Protein AF-A0A7S2EVH1-F1 (afdb_monomer)

Nearest PDB structures (foldseek):
  8j07-assembly1_d  TM=9.615E-01  e=1.269E-07  Homo sapiens
  7rxq-assembly1_A  TM=9.317E-01  e=2.022E-06  Homo sapiens
  7jrj-assembly1_F  TM=9.339E-01  e=4.904E-06  Chlamydomonas reinhardtii
  7jtk-assembly1_B  TM=9.181E-01  e=3.049E-05  Chlamydomonas reinhardtii
  7rw4-assembly1_A  TM=6.924E-01  e=5.184E-06  Homo sapiens

Structure (mmCIF, N/CA/C/O backbone):
data_AF-A0A7S2EVH1-F1
#
_entry.id   AF-A0A7S2EVH1-F1
#
loop_
_atom_site.group_PDB
_atom_site.id
_atom_site.type_symbol
_atom_site.label_atom_id
_atom_site.label_alt_id
_atom_site.label_comp_id
_atom_site.label_asym_id
_atom_site.label_entity_id
_atom_site.label_seq_id
_atom_site.pdbx_PDB_ins_code
_atom_site.Cartn_x
_atom_site.Cartn_y
_atom_site.Cartn_z
_atom_site.occupancy
_atom_site.B_iso_or_equiv
_atom_site.auth_seq_id
_atom_site.auth_comp_id
_atom_site.auth_asym_id
_atom_site.auth_atom_id
_atom_site.pdbx_PDB_model_num
ATOM 1 N N . GLY A 1 1 ? -8.002 5.129 17.042 1.00 92.44 1 GLY A N 1
ATOM 2 C CA . GLY A 1 1 ? -8.805 4.001 17.554 1.00 92.44 1 GLY A CA 1
ATOM 3 C C . GLY A 1 1 ? -8.217 2.702 17.050 1.00 92.44 1 GLY A C 1
ATOM 4 O O . GLY A 1 1 ? -7.605 2.720 15.991 1.00 92.44 1 GLY A O 1
ATOM 5 N N . PHE A 1 2 ? -8.398 1.607 17.787 1.00 96.31 2 PHE A N 1
ATOM 6 C CA . PHE A 1 2 ? -7.882 0.281 17.436 1.00 96.31 2 PHE A CA 1
ATOM 7 C C . PHE A 1 2 ? -9.037 -0.716 17.280 1.00 96.31 2 PHE A C 1
ATOM 9 O O . PHE A 1 2 ? -9.976 -0.689 18.075 1.00 96.31 2 PHE A O 1
ATOM 16 N N . MET A 1 3 ? -8.965 -1.585 16.276 1.00 96.81 3 MET A N 1
ATOM 17 C CA . MET A 1 3 ? -9.897 -2.689 16.063 1.00 96.81 3 MET A CA 1
ATOM 18 C C . MET A 1 3 ? -9.126 -3.967 15.748 1.00 96.81 3 MET A C 1
ATOM 20 O O . MET A 1 3 ? -8.256 -3.965 14.882 1.00 96.81 3 MET A O 1
ATOM 24 N N . LEU A 1 4 ? -9.504 -5.052 16.421 1.00 96.62 4 LEU A N 1
ATOM 25 C CA . LEU A 1 4 ? -9.128 -6.420 16.082 1.00 96.62 4 LEU A CA 1
ATOM 26 C C . LEU A 1 4 ? -10.358 -7.109 15.490 1.00 96.62 4 LEU A C 1
ATOM 28 O O . LEU A 1 4 ? -11.401 -7.202 16.143 1.00 96.62 4 LEU A O 1
ATOM 32 N N . HIS A 1 5 ? -10.242 -7.578 14.255 1.00 93.50 5 HIS A N 1
ATOM 33 C CA . HIS A 1 5 ? -11.277 -8.371 13.605 1.00 93.50 5 HIS A CA 1
ATOM 34 C C . HIS A 1 5 ? -11.237 -9.812 14.089 1.00 93.50 5 HIS A C 1
ATOM 36 O O . HIS A 1 5 ? -10.196 -10.330 14.488 1.00 93.50 5 HIS A O 1
ATOM 42 N N . ARG A 1 6 ? -12.373 -10.510 13.982 1.00 95.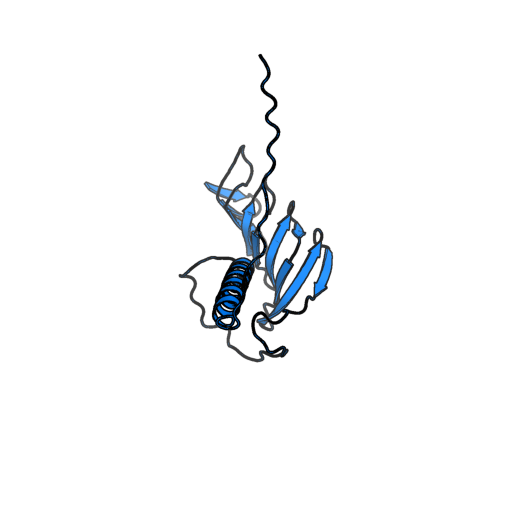56 6 ARG A N 1
ATOM 43 C CA . ARG A 1 6 ? -12.437 -11.951 14.285 1.00 95.56 6 ARG A CA 1
ATOM 44 C C . ARG A 1 6 ? -11.534 -12.789 13.373 1.00 95.56 6 ARG A C 1
ATOM 46 O O . ARG A 1 6 ? -11.138 -13.874 13.773 1.00 95.56 6 ARG A O 1
ATOM 53 N N . SER A 1 7 ? -11.232 -12.287 12.174 1.00 93.50 7 SER A N 1
ATOM 54 C CA . SER A 1 7 ? -10.295 -12.880 11.211 1.00 93.50 7 SER A CA 1
ATOM 55 C C . SER A 1 7 ? -8.834 -12.833 11.673 1.00 93.50 7 SER A C 1
ATOM 57 O O . SER A 1 7 ? -8.019 -13.563 11.124 1.00 93.50 7 SER A O 1
ATOM 59 N N . GLY A 1 8 ? -8.496 -12.001 12.667 1.00 94.12 8 GLY A N 1
ATOM 60 C CA . GLY A 1 8 ? -7.116 -11.734 13.089 1.00 94.12 8 GLY A CA 1
ATOM 61 C C . GLY A 1 8 ? -6.517 -10.459 12.485 1.00 94.12 8 GLY A C 1
ATOM 62 O O . GLY A 1 8 ? -5.431 -10.049 12.883 1.00 94.12 8 GLY A O 1
ATOM 63 N N . GLU A 1 9 ? -7.232 -9.794 11.576 1.00 97.31 9 GLU A N 1
ATOM 64 C CA . GLU A 1 9 ? -6.809 -8.519 10.990 1.00 97.31 9 GLU A CA 1
ATOM 65 C C . GLU A 1 9 ? -6.898 -7.395 12.018 1.00 97.31 9 GLU A C 1
ATOM 67 O O . GLU A 1 9 ? -7.790 -7.378 12.873 1.00 97.31 9 GLU A O 1
ATOM 72 N N . THR A 1 10 ? -6.013 -6.408 11.912 1.00 98.06 10 THR A N 1
ATOM 73 C CA . THR A 1 10 ? -6.030 -5.252 12.813 1.00 98.06 10 THR A CA 1
ATOM 74 C C . THR A 1 10 ? -6.079 -3.945 12.051 1.00 98.06 10 THR A C 1
ATOM 76 O O . THR A 1 10 ? -5.502 -3.808 10.976 1.00 98.06 10 THR A O 1
ATOM 79 N N . TYR A 1 11 ? -6.761 -2.964 12.633 1.00 98.06 11 TYR A N 1
ATOM 80 C CA . TYR A 1 11 ? -6.734 -1.585 12.175 1.00 98.06 11 TYR A CA 1
ATOM 81 C C . TYR A 1 11 ? -6.417 -0.652 13.334 1.00 98.06 11 TYR A C 1
ATOM 83 O O . TYR A 1 11 ? -7.060 -0.703 14.383 1.00 98.06 11 TYR A O 1
ATOM 91 N N . GLU A 1 12 ? -5.480 0.256 13.109 1.00 98.06 12 GLU A N 1
ATOM 92 C CA . GLU A 1 12 ? -5.144 1.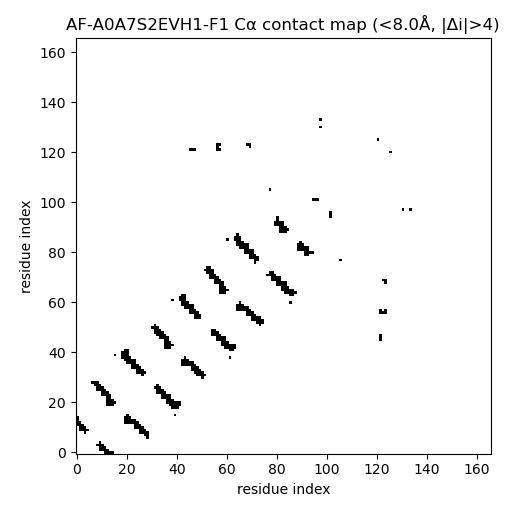354 13.998 1.00 98.06 12 GLU A CA 1
ATOM 93 C C . GLU A 1 12 ? -5.217 2.665 13.215 1.00 98.06 12 GLU A C 1
ATOM 95 O O . GLU A 1 12 ? -4.433 2.898 12.300 1.00 98.06 12 GLU A O 1
ATOM 100 N N . GLY A 1 13 ? -6.156 3.542 13.559 1.00 97.25 13 GLY A N 1
ATOM 101 C CA . GLY A 1 13 ? -6.313 4.804 12.841 1.00 97.25 13 GLY A CA 1
ATOM 102 C C . GLY A 1 13 ? -7.539 5.600 13.246 1.00 97.25 13 GLY A C 1
ATOM 103 O O . GLY A 1 13 ? -8.150 5.353 14.295 1.00 97.25 13 GLY A O 1
ATOM 104 N N . GLU A 1 14 ? -7.887 6.580 12.422 1.00 97.06 14 GLU A N 1
ATOM 105 C CA . GLU A 1 14 ? -9.052 7.433 12.639 1.00 97.06 14 GLU A CA 1
ATOM 106 C C . GLU A 1 14 ? -10.343 6.765 12.134 1.00 97.06 14 GLU A C 1
ATOM 108 O O . GLU A 1 14 ? -10.331 5.822 11.334 1.00 97.06 14 GLU A O 1
ATOM 113 N N . TRP A 1 15 ? -11.468 7.234 12.676 1.00 97.19 15 TRP A N 1
ATOM 114 C CA . TRP A 1 15 ? -12.795 6.669 12.456 1.00 97.19 15 TRP A CA 1
ATOM 115 C C . TRP A 1 15 ? -13.818 7.785 12.318 1.00 97.19 15 TRP A C 1
ATOM 117 O O . TRP A 1 15 ? -13.851 8.695 13.146 1.00 97.19 15 TRP A O 1
ATOM 127 N N . ILE A 1 16 ? -14.692 7.684 11.320 1.00 97.56 16 ILE A N 1
ATOM 128 C CA . ILE A 1 16 ? -15.827 8.591 11.132 1.00 97.56 16 ILE A CA 1
ATOM 129 C C . ILE A 1 16 ? -17.060 7.738 10.819 1.00 97.56 16 ILE A C 1
ATOM 131 O O . ILE A 1 16 ? -17.023 6.892 9.929 1.00 97.56 16 ILE A O 1
ATOM 135 N N . TYR A 1 17 ? -18.140 7.911 11.591 1.00 95.56 17 TYR A N 1
ATOM 136 C CA . TYR A 1 17 ? -19.394 7.144 11.464 1.00 95.56 17 TYR A CA 1
ATOM 137 C C . TYR A 1 17 ? -19.201 5.616 11.384 1.00 95.56 17 TYR A C 1
ATOM 139 O O . TYR A 1 17 ? -19.837 4.932 10.585 1.00 95.56 17 TYR A O 1
ATOM 147 N N . GLY A 1 18 ? -18.290 5.075 12.200 1.00 94.94 18 GLY A N 1
ATOM 148 C CA . GLY A 1 18 ? -18.005 3.635 12.244 1.00 94.94 18 GLY A CA 1
ATOM 149 C C . GLY A 1 18 ? -17.200 3.099 11.055 1.00 94.94 18 GLY A C 1
ATOM 150 O O . GLY A 1 18 ? -17.023 1.890 10.947 1.00 94.94 18 GLY A O 1
ATOM 151 N N . LYS A 1 19 ? -16.690 3.971 10.179 1.00 97.19 19 LYS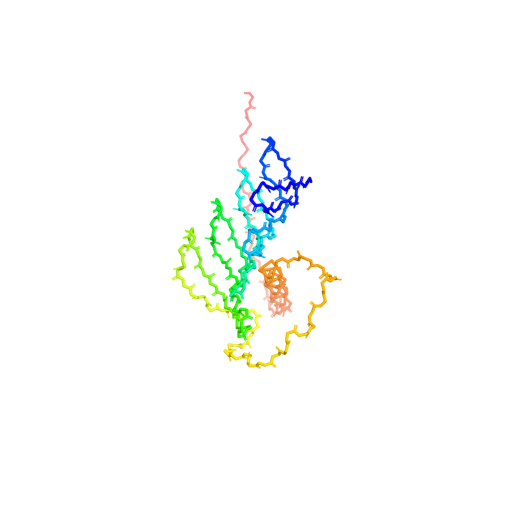 A N 1
ATOM 152 C CA . LYS A 1 19 ? -15.836 3.607 9.043 1.00 97.19 19 LYS A CA 1
ATOM 153 C C . LYS A 1 19 ? -14.413 4.118 9.240 1.00 97.19 19 LYS A C 1
ATOM 155 O O . LYS A 1 19 ? -14.215 5.169 9.853 1.00 97.19 19 LYS A O 1
ATOM 160 N N . TYR A 1 20 ? -13.439 3.400 8.678 1.00 97.69 20 TYR A N 1
ATOM 161 C CA . TYR A 1 20 ? -12.059 3.882 8.585 1.00 97.69 20 TYR A CA 1
ATOM 162 C C . TYR A 1 20 ? -12.013 5.190 7.807 1.00 97.69 20 TYR A C 1
ATOM 164 O O . TYR A 1 20 ? -12.638 5.323 6.752 1.00 97.69 20 TYR A O 1
ATOM 172 N N . SER A 1 21 ? -11.281 6.156 8.339 1.00 97.81 21 SER A N 1
ATOM 173 C CA . SER A 1 21 ? -11.127 7.475 7.742 1.00 97.81 21 SER A CA 1
ATOM 174 C C . SER A 1 21 ? -9.788 8.066 8.165 1.00 97.81 21 SER A C 1
ATOM 176 O O . SER A 1 21 ? -9.169 7.555 9.092 1.00 97.81 21 SER A O 1
ATOM 178 N N . GLY A 1 22 ? -9.347 9.143 7.515 1.00 96.69 22 GLY A N 1
ATOM 179 C CA . GLY A 1 22 ? -8.129 9.855 7.904 1.00 96.69 22 GLY A CA 1
ATOM 180 C C . GLY A 1 22 ? -6.880 9.003 7.693 1.00 96.69 22 GLY A C 1
ATOM 181 O O . GLY A 1 22 ? -6.787 8.287 6.701 1.00 96.69 22 GLY A O 1
ATOM 182 N N . TRP A 1 23 ? -5.899 9.090 8.584 1.00 97.56 23 TRP A N 1
ATOM 183 C CA . TRP A 1 23 ? -4.712 8.239 8.535 1.00 97.56 23 TRP A CA 1
ATOM 184 C C . TRP A 1 23 ? -4.894 6.974 9.372 1.00 97.56 23 TRP A C 1
ATOM 186 O O . TRP A 1 23 ? -5.409 7.006 10.492 1.00 97.56 23 TRP A O 1
ATOM 196 N N . GLY A 1 24 ? -4.424 5.850 8.836 1.00 97.19 24 GLY A N 1
ATOM 197 C CA . GLY A 1 24 ? -4.506 4.575 9.530 1.00 97.19 24 GLY A CA 1
ATOM 198 C C . GLY A 1 24 ? -3.583 3.509 8.962 1.00 97.19 24 GLY A C 1
ATOM 199 O O . GLY A 1 24 ? -3.183 3.546 7.794 1.00 97.19 24 GLY A O 1
ATOM 200 N N . LYS A 1 25 ? -3.279 2.537 9.815 1.00 98.19 25 LYS A N 1
ATOM 201 C CA . LYS A 1 25 ? -2.546 1.320 9.508 1.00 98.19 25 LYS A CA 1
ATOM 202 C C . LYS A 1 25 ? -3.486 0.125 9.615 1.00 98.19 25 LYS A C 1
ATOM 204 O O . LYS A 1 25 ? -4.168 -0.036 10.621 1.00 98.19 25 LYS A O 1
ATOM 209 N N . TYR A 1 26 ? -3.491 -0.720 8.596 1.00 98.31 26 TYR A N 1
ATOM 210 C CA . TYR A 1 26 ? -4.213 -1.985 8.566 1.00 98.31 26 TYR A CA 1
ATOM 211 C C . TYR A 1 26 ? -3.220 -3.126 8.373 1.00 98.31 26 TYR A C 1
ATOM 213 O O . TYR A 1 26 ? -2.332 -3.025 7.525 1.00 98.31 26 TYR A O 1
ATOM 221 N N . ILE A 1 27 ? -3.363 -4.187 9.159 1.00 98.00 27 ILE A N 1
ATOM 222 C CA . ILE A 1 27 ? -2.585 -5.422 9.054 1.00 98.00 27 ILE A CA 1
ATOM 223 C C . ILE A 1 27 ? -3.560 -6.527 8.663 1.00 98.00 27 ILE A C 1
ATOM 225 O O . ILE A 1 27 ? -4.520 -6.791 9.392 1.00 98.00 27 ILE A O 1
ATOM 229 N N . TYR A 1 28 ? -3.320 -7.122 7.502 1.00 97.50 28 TYR A N 1
ATOM 230 C CA . TYR A 1 28 ? -4.130 -8.195 6.939 1.00 97.50 28 TYR A CA 1
ATOM 231 C C . TYR A 1 28 ? -3.740 -9.552 7.547 1.00 97.50 28 TYR A C 1
ATOM 233 O O . TYR A 1 28 ? -2.719 -9.674 8.227 1.00 97.50 28 TYR A O 1
ATOM 241 N N . VAL A 1 29 ? -4.556 -10.584 7.301 1.00 97.25 29 VAL A N 1
ATOM 242 C CA . VAL A 1 29 ? -4.307 -11.951 7.804 1.00 97.25 29 VAL A CA 1
ATOM 243 C C . VAL A 1 29 ? -2.995 -12.526 7.271 1.00 97.25 29 VAL A C 1
ATOM 245 O O . VAL A 1 29 ? -2.311 -13.253 7.981 1.00 97.25 29 VAL A O 1
ATOM 248 N N . ASP A 1 30 ? -2.633 -12.189 6.033 1.00 96.06 30 ASP A N 1
ATOM 249 C CA . ASP A 1 30 ? -1.391 -12.611 5.376 1.00 96.06 30 ASP A CA 1
ATOM 250 C C . ASP A 1 30 ? -0.161 -11.803 5.828 1.00 96.06 30 ASP A C 1
ATOM 252 O O . ASP A 1 30 ? 0.874 -11.829 5.167 1.00 96.06 30 ASP A O 1
ATOM 256 N N . GLU A 1 31 ? -0.288 -11.051 6.926 1.00 95.81 31 GLU A N 1
ATOM 257 C CA . GLU A 1 31 ? 0.716 -10.134 7.474 1.00 95.81 31 GLU A CA 1
ATOM 258 C C . GLU A 1 31 ? 1.104 -8.981 6.538 1.00 95.81 31 GLU A C 1
ATOM 260 O O . GLU A 1 31 ? 1.945 -8.147 6.896 1.00 95.81 31 GLU A O 1
ATOM 265 N N . SER A 1 32 ? 0.459 -8.855 5.372 1.00 97.38 32 SER A N 1
ATOM 266 C CA . SER A 1 32 ? 0.601 -7.655 4.565 1.00 97.38 32 SER A CA 1
ATOM 267 C C . SER A 1 32 ? 0.060 -6.452 5.337 1.00 97.38 32 SER A C 1
ATOM 269 O O . SER A 1 32 ? -0.772 -6.552 6.247 1.00 97.38 32 SER A O 1
ATOM 271 N N . THR A 1 33 ? 0.578 -5.274 5.013 1.00 98.25 33 THR A N 1
ATOM 272 C CA . THR A 1 33 ? 0.248 -4.046 5.729 1.00 98.25 33 THR A CA 1
ATOM 273 C C . THR A 1 33 ? -0.061 -2.924 4.767 1.00 98.25 33 THR A C 1
ATOM 275 O O . THR A 1 33 ? 0.629 -2.730 3.769 1.00 98.25 33 THR A O 1
ATOM 278 N N . TYR A 1 34 ? -1.081 -2.142 5.098 1.00 98.25 34 TYR A N 1
ATOM 279 C CA . TYR A 1 34 ? -1.333 -0.857 4.470 1.00 98.25 34 TYR A CA 1
ATOM 280 C C . TYR A 1 34 ? -1.201 0.251 5.508 1.00 98.25 34 TYR A C 1
ATOM 282 O O . TYR A 1 34 ? -1.887 0.215 6.524 1.00 98.25 34 TYR A O 1
ATOM 290 N N . GLU A 1 35 ? -0.369 1.252 5.246 1.00 98.12 35 GLU A N 1
ATOM 291 C CA . GLU A 1 35 ? -0.271 2.475 6.045 1.00 98.12 35 GLU A CA 1
ATOM 292 C C . GLU A 1 35 ? -0.509 3.671 5.127 1.00 98.12 35 GLU A C 1
ATOM 294 O O . GLU A 1 35 ? 0.247 3.917 4.186 1.00 98.12 35 GLU A O 1
ATOM 299 N N . GLY A 1 36 ? -1.588 4.410 5.361 1.00 97.25 36 GLY A N 1
ATOM 300 C CA . GLY A 1 36 ? -1.968 5.481 4.454 1.00 97.25 36 GLY A CA 1
ATOM 301 C C . GLY A 1 36 ? -3.267 6.163 4.827 1.00 97.25 36 GLY A C 1
ATOM 302 O O . GLY A 1 36 ? -3.789 6.005 5.933 1.00 97.25 36 GLY A O 1
ATOM 303 N N . LYS A 1 37 ? -3.776 6.941 3.877 1.00 97.56 37 LYS A N 1
ATOM 304 C CA . LYS A 1 37 ? -5.073 7.587 4.006 1.00 97.56 37 LYS A CA 1
ATOM 305 C C . LYS A 1 37 ? -6.220 6.603 3.749 1.00 97.56 37 LYS A C 1
ATOM 307 O O . LYS A 1 37 ? -6.108 5.656 2.964 1.00 97.56 37 LYS A O 1
ATOM 312 N N . TRP A 1 38 ? -7.323 6.859 4.434 1.00 98.12 38 TRP A N 1
ATOM 313 C CA . TRP A 1 38 ? -8.576 6.129 4.386 1.00 98.12 38 TRP A CA 1
ATOM 314 C C . TRP A 1 38 ? -9.729 7.109 4.199 1.00 98.12 38 TRP A C 1
ATOM 316 O O . TRP A 1 38 ? -9.737 8.198 4.776 1.00 98.12 38 TRP A O 1
ATOM 326 N N . GLU A 1 39 ? -10.723 6.700 3.425 1.00 98.19 39 GLU A N 1
ATOM 327 C CA . GLU A 1 39 ? -11.974 7.426 3.248 1.00 98.19 39 GLU A CA 1
ATOM 328 C C . GLU A 1 39 ? -13.118 6.421 3.110 1.00 98.19 39 GLU A C 1
ATOM 330 O O . GLU A 1 39 ? -13.034 5.466 2.341 1.00 98.19 39 GLU A O 1
ATOM 335 N N . ASN A 1 40 ? -14.189 6.607 3.885 1.00 97.00 40 ASN A N 1
ATOM 336 C CA . ASN A 1 40 ? -15.379 5.750 3.848 1.00 97.00 40 ASN A CA 1
ATOM 337 C C . ASN A 1 40 ? -15.097 4.238 3.989 1.00 97.00 40 ASN A C 1
ATOM 339 O O . ASN A 1 40 ? -15.856 3.417 3.473 1.00 97.00 40 ASN A O 1
ATOM 343 N N . GLY A 1 41 ? -14.054 3.858 4.732 1.00 97.19 41 GLY A N 1
ATOM 344 C CA . GLY A 1 41 ? -13.660 2.459 4.925 1.00 97.19 41 GLY A CA 1
ATOM 345 C C . GLY A 1 41 ? -12.701 1.911 3.866 1.00 97.19 41 GLY A C 1
ATOM 346 O O . GLY A 1 41 ? -12.295 0.758 3.972 1.00 97.19 41 GLY A O 1
ATOM 347 N N . LEU A 1 42 ? -12.320 2.711 2.869 1.00 98.00 42 LEU A N 1
ATOM 348 C CA . LEU A 1 42 ? -11.471 2.301 1.753 1.00 98.00 42 LEU A CA 1
ATOM 349 C C . LEU A 1 42 ? -10.131 3.041 1.773 1.00 98.00 42 LEU A C 1
ATOM 351 O O . LEU A 1 42 ? -10.042 4.180 2.227 1.00 98.00 42 LEU A O 1
ATOM 355 N N . LYS A 1 43 ? -9.086 2.395 1.246 1.00 98.12 43 LYS A N 1
ATOM 356 C CA . LYS A 1 43 ? -7.778 3.024 1.009 1.00 98.12 43 LYS A CA 1
ATOM 357 C C . LYS A 1 43 ? -7.955 4.170 0.012 1.00 98.12 43 LYS A C 1
ATOM 359 O O . LYS A 1 43 ? -8.526 3.959 -1.057 1.00 98.12 43 LYS A O 1
ATOM 364 N N . HIS A 1 44 ? -7.472 5.358 0.347 1.00 98.00 44 HIS A N 1
ATOM 365 C CA . HIS A 1 44 ? -7.638 6.549 -0.483 1.00 98.00 44 HIS A CA 1
ATOM 366 C C . HIS A 1 44 ? -6.414 7.459 -0.368 1.00 98.00 44 HIS A C 1
ATOM 368 O O . HIS A 1 44 ? -5.700 7.400 0.624 1.00 98.00 44 HIS A O 1
ATOM 374 N N . GLY A 1 45 ? -6.162 8.329 -1.345 1.00 95.88 45 GLY A N 1
ATOM 375 C CA . GLY A 1 45 ? -5.058 9.287 -1.309 1.00 95.88 45 GLY A CA 1
ATOM 376 C C . GLY A 1 45 ? -3.690 8.604 -1.312 1.00 95.88 45 GLY A C 1
ATOM 377 O O . GLY A 1 45 ? -3.482 7.628 -2.017 1.00 95.88 45 GLY A O 1
ATOM 378 N N . VAL A 1 46 ? -2.728 9.122 -0.549 1.00 95.25 46 VAL A N 1
ATOM 379 C CA . VAL A 1 46 ? -1.377 8.540 -0.484 1.00 95.25 46 VAL A CA 1
ATOM 380 C C . VAL A 1 46 ? -1.299 7.418 0.550 1.00 95.25 46 VAL A C 1
ATOM 382 O O . VAL A 1 46 ? -1.807 7.557 1.667 1.00 95.25 46 VAL A O 1
ATOM 385 N N . GLY A 1 47 ? -0.615 6.330 0.200 1.00 96.06 47 GLY A N 1
ATOM 386 C CA . GLY A 1 47 ? -0.428 5.197 1.100 1.00 96.06 47 GLY A CA 1
ATOM 387 C C . GLY A 1 47 ? 0.613 4.198 0.613 1.00 96.06 47 GLY A C 1
ATOM 388 O O . GLY A 1 47 ? 0.921 4.121 -0.579 1.00 96.06 47 GLY A O 1
ATOM 389 N N . ILE A 1 48 ? 1.132 3.422 1.561 1.00 97.62 48 ILE A N 1
ATOM 390 C CA . ILE A 1 48 ? 2.123 2.373 1.348 1.00 97.62 48 ILE A CA 1
ATOM 391 C C . ILE A 1 48 ? 1.457 1.027 1.628 1.00 97.62 48 ILE A C 1
ATOM 393 O O . ILE A 1 48 ? 0.966 0.800 2.730 1.00 97.62 48 ILE A O 1
ATOM 397 N N . MET A 1 49 ? 1.463 0.132 0.645 1.00 97.75 49 MET A N 1
ATOM 398 C CA . MET A 1 49 ? 1.139 -1.283 0.817 1.00 97.75 49 MET A CA 1
ATOM 399 C C . MET A 1 49 ? 2.435 -2.084 0.829 1.00 97.75 49 MET A C 1
ATOM 401 O O . MET A 1 49 ? 3.223 -1.964 -0.105 1.00 97.75 49 MET A O 1
ATOM 405 N N . THR A 1 50 ? 2.642 -2.915 1.843 1.00 97.44 50 THR A N 1
ATOM 406 C CA . THR A 1 50 ? 3.786 -3.826 1.944 1.00 97.44 50 THR A CA 1
ATOM 407 C C . THR A 1 50 ?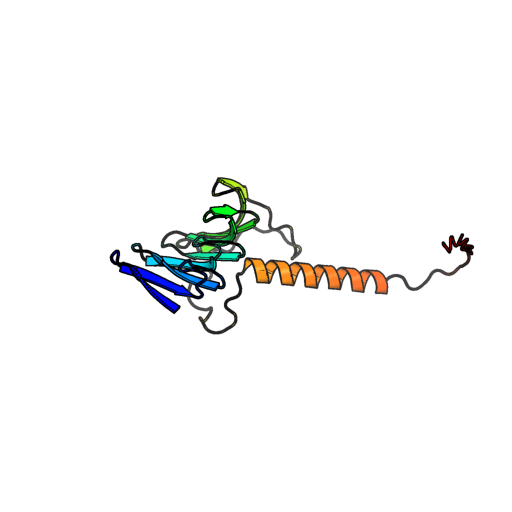 3.273 -5.252 2.069 1.00 97.44 50 THR A C 1
ATOM 409 O O . THR A 1 50 ? 2.498 -5.550 2.971 1.00 97.44 50 THR A O 1
ATOM 412 N N . SER A 1 51 ? 3.717 -6.118 1.167 1.00 96.06 51 SER A N 1
ATOM 413 C CA . SER A 1 51 ? 3.501 -7.566 1.176 1.00 96.06 51 SER A CA 1
ATOM 414 C C . SER A 1 51 ? 4.864 -8.275 1.257 1.00 96.06 51 SER A C 1
ATOM 416 O O . SER A 1 51 ? 5.908 -7.618 1.269 1.00 96.06 51 SER A O 1
ATOM 418 N N . SER A 1 52 ? 4.871 -9.607 1.297 1.00 95.06 52 SER A N 1
ATOM 419 C CA . SER A 1 52 ? 6.082 -10.430 1.211 1.00 95.06 52 SER A CA 1
ATOM 420 C C . SER A 1 52 ? 6.852 -10.231 -0.096 1.00 95.06 52 SER A C 1
ATOM 422 O O . SER A 1 52 ? 8.077 -10.340 -0.111 1.00 95.06 52 SER A O 1
ATOM 424 N N . ASP A 1 53 ? 6.141 -9.929 -1.185 1.00 94.06 53 ASP A N 1
ATOM 425 C CA . ASP A 1 53 ? 6.702 -9.992 -2.541 1.00 94.06 53 ASP A CA 1
ATOM 426 C C . ASP A 1 53 ? 7.048 -8.602 -3.083 1.00 94.06 53 ASP A C 1
ATOM 428 O O . ASP A 1 53 ? 8.013 -8.412 -3.833 1.00 94.06 53 ASP A O 1
ATOM 432 N N . TYR A 1 54 ? 6.259 -7.599 -2.696 1.00 94.38 54 TYR A N 1
ATOM 433 C CA . TYR A 1 54 ? 6.416 -6.234 -3.171 1.00 94.38 54 TYR A CA 1
ATOM 434 C C . TYR A 1 54 ? 5.963 -5.194 -2.145 1.00 94.38 54 TYR A C 1
ATOM 436 O O . TYR A 1 54 ? 5.169 -5.455 -1.241 1.00 94.38 54 TYR A O 1
ATOM 444 N N . GLN A 1 55 ? 6.438 -3.971 -2.353 1.00 96.50 55 GLN A N 1
ATOM 445 C CA . GLN A 1 55 ? 5.924 -2.769 -1.721 1.00 96.50 55 GLN A CA 1
ATOM 446 C C . GLN A 1 55 ? 5.456 -1.787 -2.797 1.00 96.50 55 GLN A C 1
ATOM 448 O O . GLN A 1 55 ? 6.131 -1.581 -3.807 1.00 96.50 55 GLN A O 1
ATOM 453 N N . TYR A 1 56 ? 4.294 -1.179 -2.580 1.00 95.75 56 TYR A N 1
ATOM 454 C CA . TYR A 1 56 ? 3.746 -0.116 -3.412 1.00 95.75 56 TYR A CA 1
ATOM 455 C C . TYR A 1 56 ? 3.570 1.153 -2.583 1.00 95.75 56 TYR A C 1
ATOM 457 O O . TYR A 1 56 ? 2.830 1.147 -1.604 1.00 95.75 56 TYR A O 1
ATOM 465 N N . ASP A 1 57 ? 4.214 2.236 -3.003 1.00 95.94 57 ASP A N 1
ATOM 466 C CA . ASP A 1 57 ? 4.119 3.572 -2.413 1.00 95.94 57 ASP A CA 1
ATOM 467 C C . ASP A 1 57 ? 3.540 4.525 -3.461 1.00 95.94 57 ASP A C 1
ATOM 469 O O . ASP A 1 57 ? 4.209 4.873 -4.436 1.00 95.94 57 ASP A O 1
ATOM 473 N N . GLY A 1 58 ? 2.272 4.902 -3.319 1.00 95.31 58 GLY A N 1
ATOM 474 C CA . GLY A 1 58 ? 1.593 5.649 -4.372 1.00 95.31 58 GLY A CA 1
ATOM 475 C C . GLY A 1 58 ? 0.210 6.145 -3.995 1.00 95.31 58 GLY A C 1
ATOM 476 O O . GLY A 1 58 ? -0.160 6.183 -2.817 1.00 95.31 58 GLY A O 1
ATOM 477 N N . HIS A 1 59 ? -0.543 6.553 -5.018 1.00 96.38 59 HIS A N 1
ATOM 478 C CA . HIS A 1 59 ? -1.926 6.984 -4.842 1.00 96.38 59 HIS A CA 1
ATOM 479 C C . HIS A 1 59 ? -2.892 5.799 -4.856 1.00 96.38 59 HIS A C 1
ATOM 481 O O . HIS A 1 59 ? -2.653 4.757 -5.477 1.00 96.38 59 HIS A O 1
ATOM 487 N N . TRP A 1 60 ? -3.985 5.994 -4.134 1.00 97.56 60 TRP A N 1
ATOM 488 C CA . TRP A 1 60 ? -5.085 5.073 -3.940 1.00 97.56 60 TRP A CA 1
ATOM 489 C C . TRP A 1 60 ? -6.395 5.817 -4.167 1.00 97.56 60 TRP A C 1
ATOM 491 O O . TRP A 1 60 ? -6.554 6.960 -3.736 1.00 97.56 60 TRP A O 1
ATOM 501 N N . HIS A 1 61 ? -7.339 5.164 -4.825 1.00 98.12 61 HIS A N 1
ATOM 502 C CA . HIS A 1 61 ? -8.684 5.675 -5.036 1.00 98.12 61 HIS A CA 1
ATOM 503 C C . HIS A 1 61 ? -9.666 4.519 -4.859 1.00 98.12 61 HIS A C 1
ATOM 505 O O . HIS A 1 61 ? -9.490 3.460 -5.460 1.00 98.12 61 HIS A O 1
ATOM 511 N N . ASP A 1 62 ? -10.639 4.689 -3.965 1.00 97.38 62 ASP A N 1
ATOM 512 C CA . ASP A 1 62 ? -11.672 3.696 -3.646 1.00 97.38 62 ASP A CA 1
ATOM 513 C C . ASP A 1 62 ? -11.140 2.268 -3.436 1.00 97.38 62 ASP A C 1
ATOM 515 O O . ASP A 1 62 ? -11.678 1.277 -3.929 1.00 97.38 62 ASP A O 1
ATOM 519 N N . GLY A 1 63 ? -10.049 2.157 -2.676 1.00 97.31 63 GLY A N 1
ATOM 520 C CA . GLY A 1 63 ? -9.436 0.879 -2.320 1.00 97.31 63 GLY A CA 1
ATOM 521 C C . GLY A 1 63 ? -8.421 0.347 -3.331 1.00 97.31 63 GLY A C 1
ATOM 522 O O . GLY A 1 63 ? -7.735 -0.628 -3.015 1.00 97.31 63 GLY A O 1
ATOM 523 N N . LYS A 1 64 ? -8.281 0.990 -4.493 1.00 98.06 64 LYS A N 1
ATOM 524 C CA . LYS A 1 64 ? -7.469 0.524 -5.623 1.00 98.06 64 LYS A CA 1
ATOM 525 C C . LYS A 1 64 ? -6.252 1.407 -5.847 1.00 98.06 64 LYS A C 1
ATOM 527 O O . LYS A 1 64 ? -6.299 2.606 -5.576 1.00 98.06 64 LYS A O 1
ATOM 532 N N . ARG A 1 65 ? -5.164 0.843 -6.373 1.00 97.56 65 ARG A N 1
ATOM 533 C CA . ARG A 1 65 ? -3.994 1.631 -6.795 1.00 97.56 65 ARG A CA 1
ATOM 534 C C . ARG A 1 65 ? -4.383 2.544 -7.949 1.00 97.56 65 ARG A C 1
ATOM 536 O O . ARG A 1 65 ? -4.988 2.094 -8.919 1.00 97.56 65 ARG A O 1
ATOM 543 N N . HIS A 1 66 ? -4.005 3.809 -7.860 1.00 96.75 66 HIS A N 1
ATOM 544 C CA . HIS A 1 66 ? -4.345 4.822 -8.849 1.00 96.75 66 HIS A CA 1
ATOM 545 C C . HIS A 1 66 ? -3.163 5.776 -9.050 1.00 96.75 66 HIS A C 1
ATOM 547 O O . HIS A 1 66 ? -2.332 5.931 -8.162 1.00 96.75 66 HIS A O 1
ATOM 553 N N . GLY A 1 67 ? -3.081 6.427 -10.209 1.00 94.19 67 GLY A N 1
ATOM 554 C CA . GLY A 1 67 ? -2.069 7.436 -10.503 1.00 94.19 67 GLY A CA 1
ATOM 555 C C . GLY A 1 67 ? -0.637 6.897 -10.485 1.00 94.19 67 GLY A C 1
ATOM 556 O O . GLY A 1 67 ? -0.368 5.743 -10.816 1.00 94.19 67 GLY A O 1
ATOM 557 N N . GLU A 1 68 ? 0.311 7.769 -10.159 1.00 92.06 68 GLU A N 1
ATOM 558 C CA . GLU A 1 68 ? 1.723 7.401 -10.056 1.00 92.06 68 GLU A CA 1
ATOM 559 C C . GLU A 1 68 ? 1.997 6.657 -8.745 1.00 92.06 68 GLU A C 1
ATOM 561 O O . GLU A 1 68 ? 1.489 7.033 -7.684 1.00 92.06 68 GLU A O 1
ATOM 566 N N . GLY A 1 69 ? 2.854 5.641 -8.814 1.00 93.38 69 GLY A N 1
ATOM 567 C CA . GLY A 1 69 ? 3.289 4.876 -7.653 1.00 93.38 69 GLY A CA 1
ATOM 568 C C . GLY A 1 69 ? 4.641 4.209 -7.867 1.00 93.38 69 GLY A C 1
ATOM 569 O O . GLY A 1 69 ? 4.984 3.782 -8.970 1.00 93.38 69 GLY A O 1
ATOM 570 N N . ILE A 1 70 ? 5.419 4.123 -6.798 1.00 92.94 70 ILE A N 1
ATOM 571 C CA . ILE A 1 70 ? 6.701 3.435 -6.752 1.00 92.94 70 ILE A CA 1
ATOM 572 C C . ILE A 1 70 ? 6.442 1.979 -6.380 1.00 92.94 70 ILE A C 1
ATOM 574 O O . ILE A 1 70 ? 5.881 1.687 -5.326 1.00 92.94 70 ILE A O 1
ATOM 578 N N . HIS A 1 71 ? 6.875 1.066 -7.239 1.00 93.00 71 HIS A N 1
ATOM 579 C CA . HIS A 1 71 ? 6.844 -0.366 -6.997 1.00 93.00 71 HIS A CA 1
ATOM 580 C C . HIS A 1 71 ? 8.248 -0.855 -6.648 1.00 93.00 71 HIS A C 1
ATOM 582 O O . HIS A 1 71 ? 9.174 -0.689 -7.444 1.00 93.00 71 HIS A O 1
ATOM 588 N N . ARG A 1 72 ? 8.400 -1.485 -5.486 1.00 91.50 72 ARG A N 1
ATOM 589 C CA . ARG A 1 72 ? 9.639 -2.120 -5.033 1.00 91.50 72 ARG A CA 1
ATOM 590 C C . ARG A 1 72 ? 9.438 -3.627 -4.949 1.00 91.50 72 ARG A C 1
ATOM 592 O O . ARG A 1 72 ? 8.505 -4.083 -4.300 1.00 91.50 72 ARG A O 1
ATOM 599 N N . ASN A 1 73 ? 10.320 -4.394 -5.575 1.00 92.00 73 ASN A N 1
ATOM 600 C CA . ASN A 1 73 ? 10.380 -5.840 -5.393 1.00 92.00 73 ASN A CA 1
ATOM 601 C C . ASN A 1 73 ? 11.091 -6.155 -4.063 1.00 92.00 73 ASN A C 1
ATOM 603 O O . ASN A 1 73 ? 12.202 -5.672 -3.839 1.00 92.00 73 ASN A O 1
ATOM 607 N N . MET A 1 74 ? 10.464 -6.937 -3.181 1.00 90.50 74 MET A N 1
ATOM 608 C CA . MET A 1 74 ? 11.004 -7.202 -1.838 1.00 90.50 74 MET A CA 1
ATOM 609 C C . MET A 1 74 ? 12.130 -8.243 -1.824 1.00 90.50 74 MET A C 1
ATOM 611 O O . MET A 1 74 ? 12.872 -8.316 -0.848 1.00 90.50 74 MET A O 1
ATOM 615 N N . TRP A 1 75 ? 12.315 -9.001 -2.907 1.00 89.19 75 TRP A N 1
ATOM 616 C CA . TRP A 1 75 ? 13.396 -9.982 -3.032 1.00 89.19 75 TRP A CA 1
ATOM 617 C C . TRP A 1 75 ? 14.649 -9.391 -3.682 1.00 89.19 75 TRP A C 1
ATOM 619 O O . TRP A 1 75 ? 15.761 -9.652 -3.231 1.00 89.19 75 TRP A O 1
ATOM 629 N N . THR A 1 76 ? 14.485 -8.588 -4.737 1.00 89.62 76 THR A N 1
ATOM 630 C CA . THR A 1 76 ? 15.612 -8.000 -5.482 1.00 89.62 76 THR A CA 1
ATOM 631 C C . THR A 1 76 ? 15.983 -6.599 -5.002 1.00 89.62 76 THR A C 1
ATOM 633 O O . THR A 1 76 ? 17.084 -6.131 -5.280 1.00 89.62 76 THR A O 1
ATOM 636 N N . GLY A 1 77 ? 15.070 -5.903 -4.317 1.00 84.19 77 GLY A N 1
ATOM 637 C CA . GLY A 1 77 ? 15.212 -4.487 -3.970 1.00 84.19 77 GLY A CA 1
ATOM 638 C C . GLY A 1 77 ? 15.006 -3.532 -5.152 1.00 84.19 77 GLY A C 1
ATOM 639 O O . GLY A 1 77 ? 15.061 -2.312 -4.973 1.00 84.19 77 GLY A O 1
ATOM 640 N N . GLU A 1 78 ? 14.746 -4.052 -6.356 1.00 85.38 78 GLU A N 1
ATOM 641 C CA . GLU A 1 78 ? 14.539 -3.235 -7.548 1.00 85.38 78 GLU A CA 1
ATOM 642 C C . GLU A 1 78 ? 13.317 -2.330 -7.375 1.00 85.38 78 GLU A C 1
ATOM 644 O O . GLU A 1 78 ? 12.244 -2.779 -6.972 1.00 85.38 78 GLU A O 1
ATOM 649 N N . THR A 1 79 ? 13.480 -1.049 -7.711 1.00 87.00 79 THR A N 1
ATOM 650 C CA . THR A 1 79 ? 12.435 -0.033 -7.588 1.00 87.00 79 THR A CA 1
ATOM 651 C C . THR A 1 79 ? 12.125 0.588 -8.947 1.00 87.00 79 THR A C 1
ATOM 653 O O . THR A 1 79 ? 13.036 0.976 -9.676 1.00 87.00 79 THR A O 1
ATOM 656 N N . ARG A 1 80 ? 10.838 0.709 -9.289 1.00 87.81 80 ARG A N 1
ATOM 657 C CA . ARG A 1 80 ? 10.357 1.283 -10.555 1.00 87.81 80 ARG A CA 1
ATOM 658 C C . ARG A 1 80 ? 9.171 2.217 -10.326 1.00 87.81 80 ARG A C 1
ATOM 660 O O . ARG A 1 80 ? 8.331 1.945 -9.473 1.00 87.81 80 ARG A O 1
ATOM 667 N N . LEU A 1 81 ? 9.077 3.292 -11.109 1.00 91.06 81 LEU A N 1
ATOM 668 C CA . LEU A 1 81 ? 7.909 4.178 -11.118 1.00 91.06 81 LEU A CA 1
ATOM 669 C C . LEU A 1 81 ? 6.889 3.672 -12.144 1.00 91.06 81 LEU A C 1
ATOM 671 O O . LEU A 1 81 ? 7.226 3.472 -13.310 1.00 91.06 81 LEU A O 1
ATOM 675 N N . GLY A 1 82 ? 5.654 3.441 -11.709 1.00 91.44 82 GLY A N 1
ATOM 676 C CA . GLY A 1 82 ? 4.557 2.963 -12.547 1.00 91.44 82 GLY A CA 1
ATOM 677 C C . GLY A 1 82 ? 3.348 3.891 -12.507 1.00 91.44 82 GLY A C 1
ATOM 678 O O . GLY A 1 82 ? 3.117 4.589 -11.519 1.00 91.44 82 GLY A O 1
ATOM 679 N N . LEU A 1 83 ? 2.568 3.870 -13.585 1.00 94.56 83 LEU A N 1
ATOM 680 C CA . LEU A 1 83 ? 1.267 4.520 -13.687 1.00 94.56 83 LEU A CA 1
ATOM 681 C C . LEU A 1 83 ? 0.155 3.471 -13.585 1.00 94.56 83 LEU A C 1
ATOM 683 O O . LEU A 1 83 ? 0.186 2.463 -14.294 1.00 94.56 83 LEU A O 1
ATOM 687 N N . TRP A 1 84 ? -0.829 3.739 -12.734 1.00 95.88 84 TRP A N 1
ATOM 688 C CA . TRP A 1 84 ? -1.937 2.851 -12.401 1.00 95.88 84 TRP A CA 1
ATOM 689 C C . TRP A 1 84 ? -3.278 3.541 -12.642 1.00 95.88 84 TRP A C 1
ATOM 691 O O . TRP A 1 84 ? -3.416 4.745 -12.438 1.00 95.88 84 TRP A O 1
ATOM 701 N N . ASN A 1 85 ? -4.276 2.764 -13.044 1.00 96.94 85 ASN A N 1
ATOM 702 C CA . ASN A 1 85 ? -5.665 3.192 -13.116 1.00 96.94 85 ASN A CA 1
ATOM 703 C C . ASN A 1 85 ? -6.542 2.101 -12.501 1.00 96.94 85 ASN A C 1
ATOM 705 O O . ASN A 1 85 ? -6.764 1.064 -13.124 1.00 96.94 85 ASN A O 1
ATOM 709 N N . ASP A 1 86 ? -6.995 2.322 -11.271 1.00 95.69 86 ASP A N 1
ATOM 710 C CA . ASP A 1 86 ? -7.901 1.436 -10.538 1.00 95.69 86 ASP A CA 1
ATOM 711 C C . ASP A 1 86 ? -7.435 -0.031 -10.529 1.00 95.69 86 ASP A C 1
ATOM 713 O O . ASP A 1 86 ? -8.120 -0.929 -11.015 1.00 95.69 86 ASP A O 1
ATOM 717 N N . ASP A 1 87 ? -6.230 -0.253 -9.994 1.00 95.94 87 ASP A N 1
ATOM 718 C CA . ASP A 1 87 ? -5.479 -1.521 -9.961 1.00 95.94 87 ASP A CA 1
ATOM 719 C C . ASP A 1 87 ? -5.013 -2.072 -11.314 1.00 95.94 87 ASP A C 1
ATOM 721 O O . ASP A 1 87 ? -4.231 -3.027 -11.346 1.00 95.94 87 ASP A O 1
ATOM 725 N N . THR A 1 88 ? -5.380 -1.431 -12.423 1.00 96.06 88 THR A N 1
ATOM 726 C CA . THR A 1 88 ? -4.820 -1.747 -13.737 1.00 96.06 88 THR A CA 1
ATOM 727 C C . THR A 1 88 ? -3.488 -1.029 -13.902 1.00 96.06 88 THR A C 1
ATOM 729 O O . THR A 1 88 ? -3.426 0.200 -13.956 1.00 96.06 88 THR A O 1
ATOM 732 N N . PHE A 1 89 ? -2.403 -1.793 -13.995 1.00 94.75 89 PHE A N 1
ATOM 733 C CA . PHE A 1 89 ? -1.107 -1.251 -14.384 1.00 94.75 89 PHE A CA 1
ATOM 734 C C . PHE A 1 89 ? -1.165 -0.772 -15.839 1.00 94.75 89 PHE A C 1
ATOM 736 O O . PHE A 1 89 ? -1.502 -1.544 -16.734 1.00 94.75 89 PHE A O 1
ATOM 743 N N . ILE A 1 90 ? -0.829 0.496 -16.074 1.00 94.88 90 ILE A N 1
ATOM 744 C CA . ILE A 1 90 ? -0.831 1.091 -17.413 1.00 94.88 90 ILE A CA 1
ATOM 745 C C . ILE A 1 90 ? 0.549 0.964 -18.049 1.00 94.88 90 ILE A C 1
ATOM 747 O O . ILE A 1 90 ? 0.686 0.410 -19.137 1.00 94.88 90 ILE A O 1
ATOM 751 N N . LYS A 1 91 ? 1.579 1.507 -17.392 1.00 91.56 91 LYS A N 1
ATOM 752 C CA . LYS A 1 91 ? 2.959 1.473 -17.890 1.00 91.56 91 LYS A CA 1
ATOM 753 C C . LYS A 1 91 ? 3.969 1.815 -16.807 1.00 91.56 91 LYS A C 1
ATOM 755 O O . LYS A 1 91 ? 3.659 2.535 -15.858 1.00 91.56 91 LYS A O 1
ATOM 760 N N . TRP A 1 92 ? 5.206 1.376 -17.018 1.00 91.25 92 TRP A N 1
ATOM 761 C CA . TRP A 1 92 ? 6.353 1.963 -16.339 1.00 91.25 92 TRP A CA 1
ATOM 762 C C . TRP A 1 92 ? 6.576 3.353 -16.919 1.00 91.25 92 TRP A C 1
ATOM 764 O O . TRP A 1 92 ? 6.450 3.561 -18.130 1.00 91.25 92 TRP A O 1
ATOM 774 N N . THR A 1 93 ? 6.869 4.312 -16.058 1.00 83.31 93 THR A N 1
ATOM 775 C CA . THR A 1 93 ? 7.298 5.634 -16.487 1.00 83.31 93 THR A CA 1
ATOM 776 C C . THR A 1 93 ? 8.804 5.718 -16.354 1.00 83.31 93 THR A C 1
ATOM 778 O O . THR A 1 93 ? 9.413 5.123 -15.460 1.00 83.31 93 THR A O 1
ATOM 781 N N . GLU A 1 94 ? 9.425 6.455 -17.267 1.00 70.69 94 GLU A N 1
ATOM 782 C CA . GLU A 1 94 ? 10.796 6.863 -17.026 1.00 70.69 94 GLU A CA 1
ATOM 783 C C . GLU A 1 94 ? 10.777 7.774 -15.804 1.00 70.69 94 GLU A C 1
ATOM 785 O O . GLU A 1 94 ? 9.965 8.701 -15.722 1.00 70.69 94 GLU A O 1
ATOM 790 N N . LEU A 1 95 ? 11.669 7.520 -14.848 1.00 60.19 95 LEU A N 1
ATOM 791 C CA . LEU A 1 95 ? 12.060 8.557 -13.909 1.00 60.19 95 LEU A CA 1
ATOM 792 C C . LEU A 1 95 ? 12.700 9.642 -14.774 1.00 60.19 95 LEU A C 1
ATOM 794 O O . LEU A 1 95 ? 13.902 9.591 -15.018 1.00 60.19 95 LEU A O 1
ATOM 798 N N . THR A 1 96 ? 11.917 10.578 -15.319 1.00 45.19 96 THR A N 1
ATOM 799 C CA . THR A 1 96 ? 12.459 11.719 -16.050 1.00 45.19 96 THR A CA 1
ATOM 800 C C . THR A 1 96 ? 13.218 12.561 -15.045 1.00 45.19 96 THR A C 1
ATOM 802 O O . THR A 1 96 ? 12.665 13.466 -14.428 1.00 45.19 96 THR A O 1
ATOM 805 N N . SER A 1 97 ? 14.480 12.188 -14.840 1.00 42.47 97 SER A N 1
ATOM 806 C CA . SER A 1 97 ? 15.625 13.054 -14.658 1.00 42.47 97 SER A CA 1
ATOM 807 C C . SER A 1 97 ? 15.330 14.343 -13.874 1.00 42.47 97 SER A C 1
ATOM 809 O O . SER A 1 97 ? 15.665 15.449 -14.308 1.00 42.47 97 SER A O 1
ATOM 811 N N . ILE A 1 98 ? 14.767 14.220 -12.670 1.00 44.81 98 ILE A N 1
ATOM 812 C CA . ILE A 1 98 ? 14.971 15.252 -11.642 1.00 44.81 98 ILE A CA 1
ATOM 813 C C . ILE A 1 98 ? 16.455 15.312 -11.244 1.00 44.81 98 ILE A C 1
ATOM 815 O O . ILE A 1 98 ? 16.954 16.371 -10.874 1.00 44.81 98 ILE A O 1
ATOM 819 N N . PHE A 1 99 ? 17.184 14.219 -11.475 1.00 45.06 99 PHE A N 1
ATOM 820 C CA . PHE A 1 99 ? 18.638 14.159 -11.503 1.00 45.06 99 PHE A CA 1
ATOM 821 C C . PHE A 1 99 ? 19.062 13.781 -12.919 1.00 45.06 99 PHE A C 1
ATOM 823 O O . PHE A 1 99 ?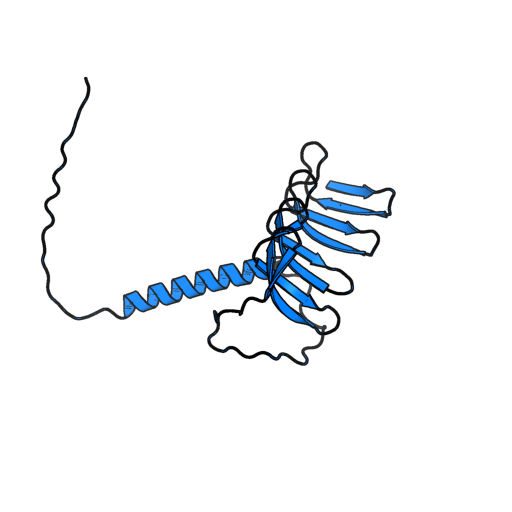 18.667 12.733 -13.421 1.00 45.06 99 PHE A O 1
ATOM 830 N N . GLY A 1 100 ? 19.795 14.671 -13.584 1.00 34.72 100 GLY A N 1
ATOM 831 C CA . GLY A 1 100 ? 20.346 14.449 -14.916 1.00 34.72 100 GLY A CA 1
ATOM 832 C C . GLY A 1 100 ? 21.355 13.315 -14.940 1.00 34.72 100 GLY A C 1
ATOM 833 O O . GLY A 1 100 ? 22.537 13.605 -14.939 1.00 34.72 100 GLY A O 1
ATOM 834 N N . THR A 1 101 ? 20.882 12.072 -14.956 1.00 33.78 101 THR A N 1
ATOM 835 C CA . THR A 1 101 ? 21.470 10.904 -15.623 1.00 33.78 101 THR A CA 1
ATOM 836 C C . THR A 1 101 ? 20.523 9.718 -15.457 1.00 33.78 101 THR A C 1
ATOM 838 O O . THR A 1 101 ? 20.271 9.220 -14.361 1.00 33.78 101 THR A O 1
ATOM 841 N N . THR A 1 102 ? 19.995 9.245 -16.580 1.00 44.25 102 THR A N 1
ATOM 842 C CA . THR A 1 102 ? 19.336 7.949 -16.687 1.00 44.25 102 THR A CA 1
ATOM 843 C C . THR A 1 102 ? 20.419 6.881 -16.606 1.00 44.25 102 THR A C 1
ATOM 845 O O . THR A 1 102 ? 21.271 6.793 -17.484 1.00 44.25 102 THR A O 1
ATOM 848 N N . SER A 1 103 ? 20.401 6.057 -15.568 1.00 37.09 103 SER A N 1
ATOM 849 C CA . SER A 1 103 ? 20.986 4.726 -15.659 1.00 37.09 103 SER A CA 1
ATOM 850 C C . SER A 1 103 ? 20.158 3.802 -14.789 1.00 37.09 103 SER A C 1
ATOM 852 O O . SER A 1 103 ? 20.122 3.931 -13.568 1.00 37.09 103 SER A O 1
ATOM 854 N N . SER A 1 104 ? 19.497 2.847 -15.441 1.00 54.62 104 SER A N 1
ATOM 855 C CA . SER A 1 104 ? 19.241 1.531 -14.858 1.00 54.62 104 SER A CA 1
ATOM 856 C C . SER A 1 104 ? 20.478 1.054 -14.084 1.00 54.62 104 SER A C 1
ATOM 858 O O . SER A 1 104 ? 21.588 1.403 -14.480 1.00 54.62 104 SER A O 1
ATOM 860 N N . TYR A 1 105 ? 20.281 0.225 -13.059 1.00 37.06 105 TYR A N 1
ATOM 861 C CA . TYR A 1 105 ? 21.273 -0.376 -12.147 1.00 37.06 105 TYR A CA 1
ATOM 862 C C . TYR A 1 105 ? 21.429 0.302 -10.779 1.00 37.06 105 TYR A C 1
ATOM 864 O O . TYR A 1 105 ? 22.194 1.242 -10.602 1.00 37.06 105 TYR A O 1
ATOM 872 N N . THR A 1 106 ? 20.853 -0.348 -9.767 1.00 42.06 106 THR A N 1
ATOM 873 C CA . THR A 1 106 ? 21.545 -0.587 -8.494 1.00 42.06 106 THR A CA 1
ATOM 874 C C . THR A 1 106 ? 21.459 -2.078 -8.164 1.00 42.06 106 THR A C 1
ATOM 876 O O . THR A 1 106 ? 20.512 -2.556 -7.551 1.00 42.06 106 THR A O 1
ATOM 879 N N . HIS A 1 107 ? 22.468 -2.838 -8.603 1.00 38.62 107 HIS A N 1
ATOM 880 C CA . HIS A 1 107 ? 22.848 -4.055 -7.889 1.00 38.62 107 HIS A CA 1
ATOM 881 C C . HIS A 1 107 ? 23.396 -3.637 -6.516 1.00 38.62 107 HIS A C 1
ATOM 883 O O . HIS A 1 107 ? 24.272 -2.779 -6.446 1.00 38.62 107 HIS A O 1
ATOM 889 N N . GLY A 1 108 ? 22.916 -4.277 -5.450 1.00 41.84 108 GLY A N 1
ATOM 890 C CA . GLY A 1 108 ? 23.703 -4.481 -4.233 1.00 41.84 108 GLY A CA 1
ATOM 891 C C . GLY A 1 108 ? 23.876 -3.291 -3.289 1.00 41.84 108 GLY A C 1
ATOM 892 O O . GLY A 1 108 ? 25.005 -2.911 -2.997 1.00 41.84 108 GLY A O 1
ATOM 893 N N . LEU A 1 109 ? 22.789 -2.804 -2.687 1.00 38.00 109 LEU A N 1
ATOM 894 C CA . LEU A 1 109 ? 22.872 -2.270 -1.325 1.00 38.00 109 LEU A CA 1
ATOM 895 C C . LEU A 1 109 ? 22.079 -3.206 -0.415 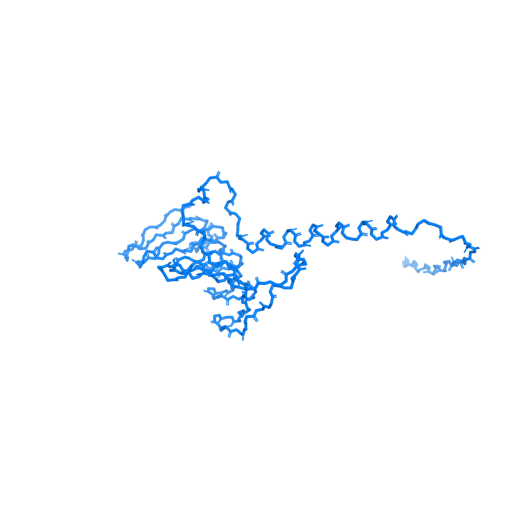1.00 38.00 109 LEU A C 1
ATOM 897 O O . LEU A 1 109 ? 20.923 -3.522 -0.696 1.00 38.00 109 LEU A O 1
ATOM 901 N N . ARG A 1 110 ? 22.760 -3.732 0.607 1.00 35.88 110 ARG A N 1
ATOM 902 C CA . ARG A 1 110 ? 22.197 -4.673 1.575 1.00 35.88 110 ARG A CA 1
ATOM 903 C C . ARG A 1 110 ? 20.950 -4.078 2.265 1.00 35.88 110 ARG A C 1
ATOM 905 O O . ARG A 1 110 ? 20.855 -2.859 2.380 1.00 35.88 110 ARG A O 1
ATOM 912 N N . PRO A 1 111 ? 20.008 -4.918 2.739 1.00 41.06 111 PRO A N 1
ATOM 913 C CA . PRO A 1 111 ? 18.759 -4.470 3.366 1.00 41.06 111 PRO A CA 1
ATOM 914 C C . PRO A 1 111 ? 18.916 -3.898 4.781 1.00 41.06 111 PRO A C 1
ATOM 916 O O . PRO A 1 111 ? 17.923 -3.493 5.384 1.00 41.06 111 PRO A O 1
ATOM 919 N N . ASP A 1 112 ? 20.121 -3.888 5.348 1.00 37.00 112 ASP A N 1
ATOM 920 C CA . ASP A 1 112 ? 20.375 -3.210 6.605 1.00 37.00 112 ASP A CA 1
ATOM 921 C C . ASP A 1 112 ? 20.604 -1.723 6.335 1.00 37.00 112 ASP A C 1
ATOM 923 O O . ASP A 1 112 ? 21.392 -1.345 5.478 1.00 37.00 112 ASP A O 1
ATOM 927 N N . TYR A 1 113 ? 19.930 -0.878 7.118 1.00 37.00 113 TYR A N 1
ATOM 928 C CA . TYR A 1 113 ? 20.149 0.568 7.195 1.00 37.00 113 TYR A CA 1
ATOM 929 C C . TYR A 1 113 ? 19.279 1.450 6.278 1.00 37.00 113 TYR A C 1
ATOM 931 O O . TYR A 1 113 ? 19.770 2.121 5.382 1.00 37.00 113 TYR A O 1
ATOM 939 N N . PHE A 1 114 ? 17.984 1.566 6.597 1.00 40.62 114 PHE A N 1
ATOM 940 C CA . PHE A 1 114 ? 17.475 2.860 7.074 1.00 40.62 114 PHE A CA 1
ATOM 941 C C . PHE A 1 114 ? 16.397 2.657 8.150 1.00 40.62 114 PHE A C 1
ATOM 943 O O . PHE A 1 114 ? 15.289 2.184 7.917 1.00 40.62 114 PHE A O 1
ATOM 950 N N . ASP A 1 115 ? 16.836 3.010 9.349 1.00 33.94 115 ASP A N 1
ATOM 951 C CA . ASP A 1 115 ? 16.205 3.069 10.659 1.00 33.94 115 ASP A CA 1
ATOM 952 C C . ASP A 1 115 ? 14.759 3.627 10.675 1.00 33.94 115 ASP A C 1
ATOM 954 O O . ASP A 1 115 ? 14.455 4.678 10.108 1.00 33.94 115 ASP A O 1
ATOM 958 N N . CYS A 1 116 ? 13.866 2.936 11.394 1.00 32.97 116 CYS A N 1
ATOM 959 C CA . CYS A 1 116 ? 12.415 3.160 11.516 1.00 32.97 116 CYS A CA 1
ATOM 960 C C . CYS A 1 116 ? 12.035 4.428 12.327 1.00 32.97 116 CYS A C 1
ATOM 962 O O . CYS A 1 116 ? 10.908 4.564 12.813 1.00 32.97 116 CYS A O 1
ATOM 964 N N . LYS A 1 117 ? 12.946 5.390 12.506 1.00 32.84 117 LYS A N 1
ATOM 965 C CA . LYS A 1 117 ? 12.704 6.586 13.330 1.00 32.84 117 LYS A CA 1
ATOM 966 C C . LYS A 1 117 ? 13.222 7.893 12.726 1.00 32.84 117 LYS A C 1
ATOM 968 O O . LYS A 1 117 ? 13.893 8.652 13.414 1.00 32.84 117 LYS A O 1
ATOM 973 N N . ARG A 1 118 ? 12.822 8.247 11.499 1.00 38.06 118 ARG A N 1
ATOM 974 C CA . ARG A 1 118 ? 12.591 9.664 11.134 1.00 38.06 118 ARG A CA 1
ATOM 975 C C . ARG A 1 118 ? 11.782 9.778 9.838 1.00 38.06 118 ARG A C 1
ATOM 977 O O . ARG A 1 118 ? 12.204 9.310 8.790 1.00 38.06 118 ARG A O 1
ATOM 984 N N . GLU A 1 119 ? 10.617 10.414 9.952 1.00 38.59 119 GLU A N 1
ATOM 985 C CA . GLU A 1 119 ? 9.701 10.810 8.869 1.00 38.59 119 GLU A CA 1
ATOM 986 C C . GLU A 1 119 ? 9.129 9.668 8.014 1.00 38.59 119 GLU A C 1
ATOM 988 O O . GLU A 1 119 ? 9.598 9.374 6.908 1.00 38.59 119 GLU A O 1
ATOM 993 N N . LYS A 1 120 ? 8.021 9.107 8.527 1.00 46.25 120 LYS A N 1
ATOM 994 C CA . LYS A 1 120 ? 7.042 8.229 7.858 1.00 46.25 120 LYS A CA 1
ATOM 995 C C . LYS A 1 120 ? 6.314 8.929 6.695 1.00 46.25 120 LYS A C 1
ATOM 997 O O . LYS A 1 120 ? 5.088 8.954 6.625 1.00 46.25 120 LYS A O 1
ATOM 1002 N N . MET A 1 121 ? 7.049 9.597 5.819 1.00 51.03 121 MET A N 1
ATOM 1003 C CA . MET A 1 121 ? 6.477 10.190 4.618 1.00 51.03 121 MET A CA 1
ATOM 1004 C C . MET A 1 121 ? 6.631 9.216 3.453 1.00 51.03 121 MET A C 1
ATOM 1006 O O . MET A 1 121 ? 7.759 8.765 3.229 1.00 51.03 121 MET A O 1
ATOM 1010 N N . PRO A 1 122 ? 5.542 8.940 2.705 1.00 59.94 122 PRO A N 1
ATOM 1011 C CA . PRO A 1 122 ? 5.602 8.183 1.463 1.00 59.94 122 PRO A CA 1
ATOM 1012 C C . PRO A 1 122 ? 6.722 8.716 0.571 1.00 59.94 122 PRO A C 1
ATOM 1014 O O . PRO A 1 122 ? 6.864 9.931 0.385 1.00 59.94 122 PRO A O 1
ATOM 1017 N N . MET A 1 123 ? 7.535 7.817 0.037 1.00 62.31 123 MET A N 1
ATOM 1018 C CA . MET A 1 123 ? 8.631 8.115 -0.870 1.00 62.31 123 MET A CA 1
ATOM 1019 C C . MET A 1 123 ? 8.124 8.890 -2.089 1.00 62.31 123 MET A C 1
ATOM 1021 O O . MET A 1 123 ? 8.802 9.818 -2.528 1.00 62.31 123 MET A O 1
ATOM 1025 N N . ILE A 1 124 ? 6.898 8.624 -2.565 1.00 62.75 124 ILE A N 1
ATOM 1026 C CA . ILE A 1 124 ? 6.296 9.422 -3.638 1.00 62.75 124 ILE A CA 1
ATOM 1027 C C . ILE A 1 124 ? 6.103 10.890 -3.243 1.00 62.75 124 ILE A C 1
ATOM 1029 O O . ILE A 1 124 ? 6.305 11.788 -4.059 1.00 62.75 124 ILE A O 1
ATOM 1033 N N . LYS A 1 125 ? 5.765 11.158 -1.979 1.00 60.19 125 LYS A N 1
ATOM 1034 C CA . LYS A 1 125 ? 5.602 12.519 -1.467 1.00 60.19 125 LYS A CA 1
ATOM 1035 C C . LYS A 1 125 ? 6.957 13.224 -1.379 1.00 60.19 125 LYS A C 1
ATOM 1037 O O . LYS A 1 125 ? 7.078 14.344 -1.864 1.00 60.19 125 LYS A O 1
ATOM 1042 N N . LYS A 1 126 ? 7.987 12.535 -0.868 1.00 63.84 126 LYS A N 1
ATOM 1043 C CA . LYS A 1 126 ? 9.369 13.051 -0.832 1.00 63.84 126 LYS A CA 1
ATOM 1044 C C . LYS A 1 126 ? 9.889 13.376 -2.237 1.00 63.84 126 LYS A C 1
ATOM 1046 O O . LYS A 1 126 ? 10.476 14.434 -2.438 1.00 63.84 126 LYS A O 1
ATOM 1051 N N . LEU A 1 127 ? 9.646 12.509 -3.225 1.00 59.28 127 LEU A N 1
ATOM 1052 C CA . LEU A 1 127 ? 10.060 12.760 -4.611 1.00 59.28 127 LEU A CA 1
ATOM 1053 C C . LEU A 1 127 ? 9.340 13.964 -5.231 1.00 59.28 127 LEU A C 1
ATOM 1055 O O . LEU A 1 127 ? 9.990 14.761 -5.905 1.00 59.28 127 LEU A O 1
ATOM 1059 N N . LYS A 1 128 ? 8.032 14.130 -4.986 1.00 58.44 128 LYS A N 1
ATOM 1060 C CA . LYS A 1 128 ? 7.278 15.290 -5.492 1.00 58.44 128 LYS A CA 1
ATOM 1061 C C . LYS A 1 128 ? 7.764 16.595 -4.865 1.00 58.44 128 LYS A C 1
ATOM 1063 O O . LYS A 1 128 ? 8.111 17.509 -5.606 1.00 58.44 128 LYS A O 1
ATOM 1068 N N . GLU A 1 129 ? 7.925 16.642 -3.544 1.00 56.34 129 GLU A N 1
ATOM 1069 C CA . GLU A 1 129 ? 8.455 17.822 -2.842 1.00 56.34 129 GLU A CA 1
ATOM 1070 C C . GLU A 1 129 ? 9.873 18.190 -3.315 1.00 56.34 129 GLU A C 1
ATOM 1072 O O . GLU A 1 129 ? 10.166 19.359 -3.574 1.00 56.34 129 GLU A O 1
ATOM 1077 N N . LEU A 1 130 ? 10.750 17.198 -3.512 1.00 59.00 130 LEU A N 1
ATOM 1078 C CA . LEU A 1 130 ? 12.086 17.427 -4.069 1.00 59.00 130 LEU A CA 1
ATOM 1079 C C . LEU A 1 130 ? 12.028 17.934 -5.516 1.00 59.00 130 LEU A C 1
ATOM 1081 O O . LEU A 1 130 ? 12.790 18.833 -5.876 1.00 59.00 130 LEU A O 1
ATOM 1085 N N . SER A 1 131 ? 11.123 17.401 -6.341 1.00 55.59 131 SER A N 1
ATOM 1086 C CA . SER A 1 131 ? 10.945 17.857 -7.723 1.00 55.59 131 SER A CA 1
ATOM 1087 C C . SER A 1 131 ? 10.457 19.310 -7.797 1.00 55.59 131 SER A C 1
ATOM 1089 O O . SER A 1 131 ? 10.987 20.100 -8.580 1.00 55.59 131 SER A O 1
ATOM 1091 N N . GLU A 1 132 ? 9.520 19.696 -6.928 1.00 57.53 132 GLU A N 1
ATOM 1092 C CA . GLU A 1 132 ? 8.964 21.048 -6.837 1.00 57.53 132 GLU A CA 1
ATOM 1093 C C . GLU A 1 132 ? 10.005 22.045 -6.313 1.00 57.53 132 GLU A C 1
ATOM 1095 O O . GLU A 1 132 ? 10.180 23.129 -6.880 1.00 57.53 132 GLU A O 1
ATOM 1100 N N . TYR A 1 133 ? 10.771 21.661 -5.285 1.00 48.69 133 TYR A N 1
ATOM 1101 C CA . TYR A 1 133 ? 11.875 22.466 -4.768 1.00 48.69 133 TYR A CA 1
ATOM 1102 C C . TYR A 1 133 ? 12.930 22.733 -5.851 1.00 48.69 133 TYR A C 1
ATOM 1104 O O . TYR A 1 133 ? 13.293 23.890 -6.087 1.00 48.69 133 TYR A O 1
ATOM 1112 N N . GLN A 1 134 ? 13.372 21.694 -6.567 1.00 51.44 134 GLN A N 1
ATOM 1113 C CA . GLN A 1 134 ? 14.361 21.803 -7.646 1.00 51.44 134 GLN A CA 1
ATOM 1114 C C . GLN A 1 134 ? 13.839 22.628 -8.834 1.00 51.44 134 GLN A C 1
ATOM 1116 O O . 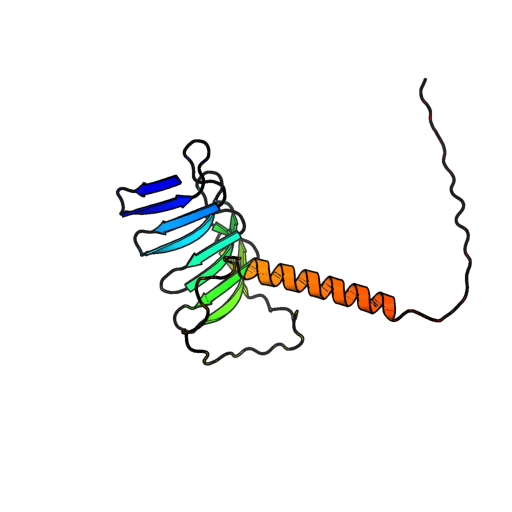GLN A 1 134 ? 14.577 23.445 -9.391 1.00 51.44 134 GLN A O 1
ATOM 1121 N N . ALA A 1 135 ? 12.561 22.485 -9.198 1.00 49.88 135 ALA A N 1
ATOM 1122 C CA . ALA A 1 135 ? 11.924 23.325 -10.212 1.00 49.88 135 ALA A CA 1
ATOM 1123 C C . ALA A 1 135 ? 11.906 24.807 -9.793 1.00 49.88 135 ALA A C 1
ATOM 1125 O O . ALA A 1 135 ? 12.251 25.683 -10.592 1.00 49.88 135 ALA A O 1
ATOM 1126 N N . SER A 1 136 ? 11.601 25.093 -8.522 1.00 52.56 136 SER A N 1
ATOM 1127 C CA . SER A 1 136 ? 11.628 26.456 -7.972 1.00 52.56 136 SER A CA 1
ATOM 1128 C C . SER A 1 136 ? 13.044 27.053 -7.921 1.00 52.56 136 SER A C 1
ATOM 1130 O O . SER A 1 136 ? 13.224 28.259 -8.117 1.00 52.56 136 SER A O 1
ATOM 1132 N N . PHE A 1 137 ? 14.064 26.218 -7.691 1.00 45.78 137 PHE A N 1
ATOM 1133 C CA . PHE A 1 137 ? 15.471 26.617 -7.693 1.00 45.78 137 PHE A CA 1
ATOM 1134 C C . PHE A 1 137 ? 15.948 26.962 -9.109 1.00 45.78 137 PHE A C 1
ATOM 1136 O O . PHE A 1 137 ? 16.521 28.030 -9.331 1.00 45.78 137 PHE A O 1
ATOM 1143 N N . ARG A 1 138 ? 15.620 26.118 -10.098 1.00 51.41 138 ARG A N 1
ATOM 1144 C CA . ARG A 1 138 ? 15.900 26.381 -11.522 1.00 51.41 138 ARG A CA 1
ATOM 1145 C C . ARG A 1 138 ? 15.198 27.643 -12.030 1.00 51.41 138 ARG A C 1
ATOM 1147 O O . ARG A 1 138 ? 15.781 28.380 -12.823 1.00 51.41 138 ARG A O 1
ATOM 1154 N N . TRP A 1 139 ? 13.980 27.923 -11.564 1.00 46.94 139 TRP A N 1
ATOM 1155 C CA . TRP A 1 139 ? 13.269 29.160 -11.898 1.00 46.94 139 TRP A CA 1
ATOM 1156 C C . TRP A 1 139 ? 13.964 30.404 -11.321 1.00 46.94 139 TRP A C 1
ATOM 1158 O O . TRP A 1 139 ? 14.180 31.374 -12.047 1.00 46.94 139 TRP A O 1
ATOM 1168 N N . ARG A 1 140 ? 14.402 30.353 -10.054 1.00 40.72 140 ARG A N 1
ATOM 1169 C CA . ARG A 1 140 ? 15.158 31.446 -9.414 1.00 40.72 140 ARG A CA 1
ATOM 1170 C C . ARG A 1 140 ? 16.491 31.730 -10.110 1.00 40.72 140 ARG A C 1
ATOM 1172 O O . ARG A 1 140 ? 16.783 32.886 -10.391 1.00 40.72 140 ARG A O 1
ATOM 1179 N N . HIS A 1 141 ? 17.250 30.697 -10.473 1.00 42.00 141 HIS A N 1
ATOM 1180 C CA . HIS A 1 141 ? 18.522 30.875 -11.184 1.00 42.00 141 HIS A CA 1
ATOM 1181 C C . HIS A 1 141 ? 18.368 31.365 -12.631 1.00 42.00 141 HIS A C 1
ATOM 1183 O O . HIS A 1 141 ? 19.278 32.004 -13.153 1.00 42.00 141 HIS A O 1
ATOM 1189 N N . ARG A 1 142 ? 17.215 31.136 -13.274 1.00 40.56 142 ARG A N 1
ATOM 1190 C CA . ARG A 1 142 ? 16.923 31.704 -14.599 1.00 40.56 142 ARG A CA 1
ATOM 1191 C C . ARG A 1 142 ? 16.758 33.229 -14.544 1.00 40.56 142 ARG A C 1
ATOM 1193 O O . ARG A 1 142 ? 17.252 33.911 -15.436 1.00 40.56 142 ARG A O 1
ATOM 1200 N N . GLN A 1 143 ? 16.143 33.762 -13.486 1.00 43.19 143 GLN A N 1
ATOM 1201 C CA . GLN A 1 143 ? 15.957 35.209 -13.284 1.00 43.19 143 GLN A CA 1
ATOM 1202 C C . GLN A 1 143 ? 17.266 35.939 -12.922 1.00 43.19 143 GLN A C 1
ATOM 1204 O O . GLN A 1 143 ? 17.424 37.113 -13.235 1.00 43.19 143 GLN A O 1
ATOM 1209 N N . SER A 1 144 ? 18.237 35.249 -12.311 1.00 38.88 144 SER A N 1
ATOM 1210 C CA . SER A 1 144 ? 19.555 35.820 -11.977 1.00 38.88 144 SER A CA 1
ATOM 1211 C C . SER A 1 144 ? 20.531 35.896 -13.161 1.00 38.88 144 SER A C 1
ATOM 1213 O O . SER A 1 144 ? 21.615 36.446 -13.005 1.00 38.88 144 SER A O 1
ATOM 1215 N N . SER A 1 145 ? 20.171 35.346 -14.327 1.00 38.09 145 SER A N 1
ATOM 1216 C CA . SER A 1 145 ? 21.003 35.36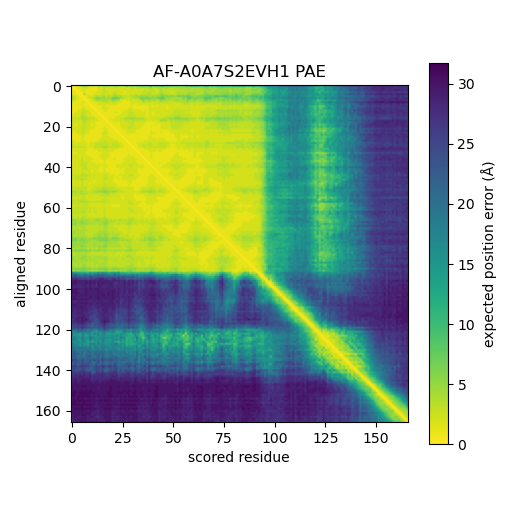3 -15.547 1.00 38.09 145 SER A CA 1
ATOM 1217 C C . SER A 1 145 ? 20.595 36.426 -16.573 1.00 38.09 145 SER A C 1
ATOM 1219 O O . SER A 1 145 ? 21.200 36.519 -17.636 1.00 38.09 145 SER A O 1
ATOM 1221 N N . THR A 1 146 ? 19.588 37.245 -16.263 1.00 44.66 146 THR A N 1
ATOM 1222 C CA . THR A 1 146 ? 19.153 38.368 -17.103 1.00 44.66 146 THR A CA 1
ATOM 1223 C C . THR A 1 146 ? 19.381 39.689 -16.374 1.00 44.66 146 THR A C 1
ATOM 1225 O O . THR A 1 146 ? 18.435 40.403 -16.048 1.00 44.66 146 THR A O 1
ATOM 1228 N N . SER A 1 147 ? 20.642 40.009 -16.092 1.00 45.03 147 SER A N 1
ATOM 1229 C CA . SER A 1 147 ? 21.085 41.398 -15.970 1.00 45.03 147 SER A CA 1
ATOM 1230 C C . SER A 1 147 ? 21.884 41.739 -17.223 1.00 45.03 147 SER A C 1
ATOM 1232 O O . SER A 1 147 ? 22.804 41.007 -17.574 1.00 45.03 147 SER A O 1
ATOM 1234 N N . ASP A 1 148 ? 21.502 42.850 -17.847 1.00 40.69 148 ASP A N 1
ATOM 1235 C CA . ASP A 1 148 ? 22.104 43.501 -19.015 1.00 40.69 148 ASP A CA 1
ATOM 1236 C C . ASP A 1 148 ? 21.637 43.012 -20.395 1.00 40.69 148 ASP A C 1
ATOM 1238 O O . ASP A 1 148 ? 22.207 42.120 -21.011 1.00 40.69 148 ASP A O 1
ATOM 1242 N N . ILE A 1 149 ? 20.591 43.671 -20.909 1.00 40.28 149 ILE A N 1
ATOM 1243 C CA . ILE A 1 149 ? 20.725 44.683 -21.974 1.00 40.28 149 ILE A CA 1
ATOM 1244 C C . ILE A 1 149 ? 19.551 45.671 -21.852 1.00 40.28 149 ILE A C 1
ATOM 1246 O O . ILE A 1 149 ? 18.394 45.300 -21.658 1.00 40.28 149 ILE A O 1
ATOM 1250 N N . SER A 1 150 ? 19.893 46.954 -21.912 1.00 41.22 150 SER A N 1
ATOM 1251 C CA . SER A 1 150 ? 19.031 48.116 -21.740 1.00 41.22 150 SER A CA 1
ATOM 1252 C C . SER A 1 150 ? 18.107 48.375 -22.938 1.00 41.22 150 SER A C 1
ATOM 1254 O O . SER A 1 150 ? 18.517 48.274 -24.091 1.00 41.22 150 SER A O 1
ATOM 1256 N N . SER A 1 151 ? 16.859 48.765 -22.651 1.00 35.66 151 SER A N 1
ATOM 1257 C CA . SER A 1 151 ? 16.135 49.934 -23.205 1.00 35.66 151 SER A CA 1
ATOM 1258 C C . SER A 1 151 ? 14.611 49.758 -23.073 1.00 35.66 151 SER A C 1
ATOM 1260 O O . SER A 1 151 ? 13.996 48.865 -23.646 1.00 35.66 151 SER A O 1
ATOM 1262 N N . ALA A 1 152 ? 13.990 50.632 -22.278 1.00 38.53 152 ALA A N 1
ATOM 1263 C CA . ALA A 1 152 ? 12.543 50.884 -22.259 1.00 38.53 152 ALA A CA 1
ATOM 1264 C C . ALA A 1 152 ? 12.211 51.999 -23.292 1.00 38.53 152 ALA A C 1
ATOM 1266 O O . ALA A 1 152 ? 13.163 52.638 -23.747 1.00 38.53 152 ALA A O 1
ATOM 1267 N N . PRO A 1 153 ? 10.936 52.351 -23.615 1.00 47.22 153 PRO A N 1
ATOM 1268 C CA . PRO A 1 153 ? 9.683 51.939 -22.964 1.00 47.22 153 PRO A CA 1
ATOM 1269 C C . PRO A 1 153 ? 8.498 51.616 -23.914 1.00 47.22 153 PRO A C 1
ATOM 1271 O O . PRO A 1 153 ? 8.417 52.108 -25.035 1.00 47.22 153 PRO A O 1
ATOM 1274 N N . PHE A 1 154 ? 7.472 50.911 -23.419 1.00 31.69 154 PHE A N 1
ATOM 1275 C CA . PHE A 1 154 ? 6.113 51.024 -23.973 1.00 31.69 154 PHE A CA 1
ATOM 1276 C C . PHE A 1 154 ? 5.093 51.226 -22.845 1.00 31.69 154 PHE A C 1
ATOM 1278 O O . PHE A 1 154 ? 4.919 50.383 -21.968 1.00 31.69 154 PHE A O 1
ATOM 1285 N N . LYS A 1 155 ? 4.449 52.400 -22.852 1.00 45.19 155 LYS A N 1
ATOM 1286 C CA . LYS A 1 155 ? 3.333 52.779 -21.973 1.00 45.19 155 LYS A CA 1
ATOM 1287 C C . LYS A 1 155 ? 2.101 51.941 -22.318 1.00 45.19 155 LYS A C 1
ATOM 1289 O O . LYS A 1 155 ? 1.674 51.952 -23.469 1.00 45.19 155 LYS A O 1
ATOM 1294 N N . VAL A 1 156 ? 1.449 51.345 -21.321 1.00 36.38 156 VAL A N 1
ATOM 1295 C CA . VAL A 1 156 ? 0.079 50.827 -21.465 1.00 36.38 156 VAL A CA 1
ATOM 1296 C C . VAL A 1 156 ? -0.881 51.777 -20.747 1.00 36.38 156 VAL A C 1
ATOM 1298 O O . VAL A 1 156 ? -0.811 51.949 -19.531 1.00 36.38 156 VAL A O 1
ATOM 1301 N N . LYS A 1 157 ? -1.764 52.431 -21.514 1.00 36.44 157 LYS A N 1
ATOM 1302 C CA . LYS A 1 157 ? -2.909 53.194 -20.994 1.00 36.44 157 LYS A CA 1
ATOM 1303 C C . LYS A 1 157 ? -3.948 52.209 -20.445 1.00 36.44 157 LYS A C 1
ATOM 1305 O O . LYS A 1 157 ? -4.355 51.294 -21.154 1.00 36.44 157 LYS A O 1
ATOM 1310 N N . LYS A 1 158 ? -4.404 52.424 -19.211 1.00 37.12 158 LYS A N 1
ATOM 1311 C CA . LYS A 1 158 ? -5.519 51.695 -18.592 1.00 37.12 158 LYS A CA 1
ATOM 1312 C C . LYS A 1 158 ? -6.807 52.491 -18.848 1.00 37.12 158 LYS A C 1
ATOM 1314 O O . LYS A 1 158 ? -6.889 53.641 -18.429 1.00 37.12 158 LYS A O 1
ATOM 1319 N N . SER A 1 159 ? -7.776 51.911 -19.556 1.00 33.06 159 SER A N 1
ATOM 1320 C CA . SER A 1 159 ? -9.154 52.418 -19.639 1.00 33.06 159 SER A CA 1
ATOM 1321 C C . SER A 1 159 ? -10.019 51.552 -18.725 1.00 33.06 159 SER A C 1
ATOM 1323 O O . SER A 1 159 ? -10.104 50.343 -18.931 1.00 33.06 159 SER A O 1
ATOM 1325 N N . MET A 1 160 ? -10.598 52.158 -17.690 1.00 32.62 160 MET A N 1
ATOM 1326 C CA . MET A 1 160 ? -11.651 51.579 -16.854 1.00 32.62 160 MET A CA 1
ATOM 1327 C C . MET A 1 160 ? -12.956 52.282 -17.227 1.00 32.62 160 MET A C 1
ATOM 1329 O O . MET A 1 160 ? -13.038 53.500 -17.111 1.00 32.62 160 MET A O 1
ATOM 1333 N N . HIS A 1 161 ? -13.957 51.526 -17.680 1.00 34.88 161 HIS A N 1
ATOM 1334 C CA . HIS A 1 161 ? -15.352 51.955 -17.615 1.00 34.88 161 HIS A CA 1
ATOM 1335 C C . HIS A 1 161 ? -15.955 51.380 -16.335 1.00 34.88 161 HIS A C 1
ATOM 1337 O O . HIS A 1 161 ? -15.944 50.170 -16.118 1.00 34.88 161 HIS A O 1
ATOM 1343 N N . GLU A 1 162 ? -16.428 52.280 -15.483 1.00 34.91 162 GLU A N 1
ATOM 1344 C CA . GLU A 1 162 ? -17.114 52.016 -14.226 1.00 34.91 162 GLU A CA 1
ATOM 1345 C C . GLU A 1 162 ? -18.626 52.050 -14.513 1.00 34.91 162 GLU A C 1
ATOM 1347 O O . GLU A 1 162 ? -19.142 53.061 -14.983 1.00 34.91 162 GLU A O 1
ATOM 1352 N N . PHE A 1 163 ? -19.338 50.948 -14.266 1.00 30.92 163 PHE A N 1
ATOM 1353 C CA . PHE A 1 163 ? -20.798 50.938 -14.151 1.00 30.92 163 PHE A CA 1
ATOM 1354 C C . PHE A 1 163 ? -21.136 50.899 -12.658 1.00 30.92 163 PHE A C 1
ATOM 1356 O O . PHE A 1 163 ? -20.828 49.920 -11.978 1.00 30.92 163 PHE A O 1
ATOM 1363 N N . LYS A 1 164 ? -21.766 51.963 -12.152 1.00 40.66 164 LYS A N 1
ATOM 1364 C CA . LYS A 1 164 ? -22.459 51.976 -10.859 1.00 40.66 164 LYS A CA 1
ATOM 1365 C C . LYS A 1 164 ? -23.959 51.864 -11.116 1.00 40.66 164 LYS A C 1
ATOM 1367 O O . LYS A 1 164 ? -24.517 52.677 -11.846 1.00 40.66 164 LYS A O 1
ATOM 1372 N N . LEU A 1 165 ? -24.575 50.855 -10.507 1.00 35.00 165 LEU A N 1
ATOM 1373 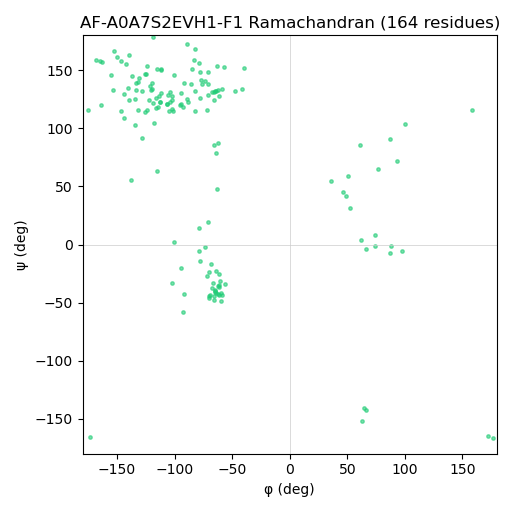C CA . LEU A 1 165 ? -26.012 50.790 -10.254 1.00 35.00 165 LEU A CA 1
ATOM 1374 C C . LEU A 1 165 ? -26.346 51.720 -9.078 1.00 35.00 165 LEU A C 1
ATOM 1376 O O . LEU A 1 165 ? -25.604 51.753 -8.091 1.00 35.00 165 LEU A O 1
ATOM 1380 N N . ILE A 1 166 ? -27.452 52.450 -9.210 1.00 56.62 166 ILE A N 1
ATOM 1381 C CA . ILE A 1 166 ? -28.291 52.923 -8.101 1.00 56.62 166 ILE A CA 1
ATOM 1382 C C . ILE A 1 166 ? -29.541 52.049 -8.136 1.00 56.62 166 ILE A C 1
ATOM 1384 O O . ILE A 1 166 ? -30.005 51.782 -9.270 1.00 56.62 166 ILE A O 1
#

Secondary structure (DSSP, 8-state):
-EEE-TTS-EEEEEEETTEEEEEEEEE-TTS-EEEEEEETTEEEEEEEEE-SSEEEEEEEETTEEEEEEEEEETTT--EEEEEEETTEEEEEPP---SSS----------S----S-S----HHHHHHHHHHHHHHHHHHHHHTT-----------PPP-------

Mean predicted aligned error: 14.92 Å

InterPro domains:
  IPR003409 MORN repeat [PF02493] (11-32)
  IPR003409 MORN repeat [PF02493] (34-53)
  IPR003409 MORN repeat [PF02493] (56-70)
  IPR003409 MORN repeat [SM00698] (9-30)
  IPR003409 MORN repeat [SM00698] (32-53)
  IPR003409 MORN repeat [SM00698] (54-75)

Foldseek 3Di:
DWDQDPLRKIKDADDDPNAAAQWIKIQDNQRWIKTAGDDRNAGAQWIWTDHCFKIKTAGDDRNFGAAWIWIAGNPQRDIFIFGDDRNDTDDTDPPPPPPPDDDDDDDDDDPPDDDPPDDPDGPVVVVVVSSVVSVVVVVVVVVVPPDDDDDDDDDDDDDDDDDDDD

Sequence (166 aa):
GFMLHRSGETYEGEWIYGKYSGWGKYIYVDESTYEGKWENGLKHGVGIMTSSDYQYDGHWHDGKRHGEGIHRNMWTGETRLGLWNDDTFIKWTELTSIFGTTSSYTHGLRPDYFDCKREKMPMIKKLKELSEYQASFRWRHRQSSTSDISSAPFKVKKSMHEFKLI

Organism: NCBI:txid49249

Radius of gyration: 23.86 Å; Cα contacts (8 Å, |Δi|>4): 260; chains: 1; bounding box: 52×66×42 Å

Solvent-accessible surface area (backbone atoms only — not comparable to full-atom values): 9950 Å² total; per-residue (Å²): 92,76,47,77,46,97,81,68,25,36,39,43,29,41,71,53,96,92,23,41,19,52,56,32,37,38,35,44,75,87,70,26,34,39,45,29,30,28,47,88,58,25,42,21,49,56,34,37,41,41,48,88,61,35,33,40,26,26,33,26,48,87,57,23,43,22,49,60,28,39,41,30,35,60,84,78,65,50,70,47,46,33,35,29,55,70,64,41,77,73,45,77,48,78,81,76,53,87,55,92,67,90,67,89,82,80,83,85,77,72,92,75,86,83,73,100,80,73,77,97,61,54,63,55,56,55,53,48,54,51,46,52,52,51,50,53,49,56,52,53,56,56,63,72,70,71,74,89,84,91,82,84,87,84,89,80,86,84,85,81,88,85,85,80,87,132

pLDDT: mean 72.92, std 26.15, range [30.92, 98.31]